Protein AF-A0ABD2FSG6-F1 (afdb_monomer_lite)

Foldseek 3Di:
DDDPDDDDDDPPCPDDPDDDPDDPPPDPPPPPLQWAAALPDRDIDSDPVVNQVCCCPVVVDHDDPPVPDPDRRVVSVVVSVVCVVDPCVVVDDDDDDPDDDPPDPPPD

Organism: Pagothenia borchgrevinki (NCBI:txid8213)

Sequence (108 aa):
MAACTRNRDGDDSILEPLSFPEQPPDAPGVPGEELLVCLFCPDSERQKDVLLKHLLLEHKLVIADVKLIADLPKYLVFWRGRFLEQPITDFCSVIKTNSTGPIGEVTF

InterPro domains:
  IPR040048 Zinc finger protein 277 [PTHR13267] (10-105)

Structure (mmCIF, N/CA/C/O backbone):
data_AF-A0ABD2FSG6-F1
#
_entry.id   AF-A0ABD2FSG6-F1
#
loop_
_atom_site.group_PDB
_atom_site.id
_atom_site.type_symbol
_atom_site.label_atom_id
_atom_site.label_alt_id
_atom_site.label_comp_id
_atom_site.label_asym_id
_atom_site.label_entity_id
_atom_site.label_seq_id
_atom_site.pdbx_PDB_ins_code
_atom_site.Cartn_x
_atom_site.Cartn_y
_atom_site.Cartn_z
_atom_site.occupancy
_atom_site.B_iso_or_equiv
_atom_site.auth_seq_id
_atom_site.auth_comp_id
_atom_site.auth_asym_id
_atom_site.auth_atom_id
_atom_site.pdbx_PDB_model_num
ATOM 1 N N . MET A 1 1 ? -30.070 13.800 -21.699 1.00 43.00 1 MET A N 1
ATOM 2 C CA . MET A 1 1 ? -30.255 12.335 -21.639 1.00 43.00 1 MET A CA 1
ATOM 3 C C . MET A 1 1 ? -29.083 11.682 -22.345 1.00 43.00 1 MET A C 1
ATOM 5 O O . MET A 1 1 ? -29.024 11.732 -23.562 1.00 43.00 1 MET A O 1
ATOM 9 N N . ALA A 1 2 ? -28.143 11.123 -21.592 1.00 38.06 2 ALA A N 1
ATOM 10 C CA . ALA A 1 2 ? -27.184 10.153 -22.104 1.00 38.06 2 ALA A CA 1
ATOM 11 C C . ALA A 1 2 ? -27.135 9.038 -21.060 1.00 38.06 2 ALA A C 1
ATOM 13 O O . ALA A 1 2 ? -26.766 9.267 -19.910 1.00 38.06 2 ALA A O 1
ATOM 14 N N . ALA A 1 3 ? -27.675 7.887 -21.443 1.00 46.69 3 ALA A N 1
ATOM 15 C CA . ALA A 1 3 ? -27.746 6.697 -20.625 1.00 46.69 3 ALA A CA 1
ATOM 16 C C . ALA A 1 3 ? -26.381 6.007 -20.660 1.00 46.69 3 ALA A C 1
ATOM 18 O O . ALA A 1 3 ? -25.961 5.522 -21.708 1.00 46.69 3 ALA A O 1
ATOM 19 N N . CYS A 1 4 ? -25.705 5.951 -19.518 1.00 47.00 4 CYS A N 1
ATOM 20 C CA . CYS A 1 4 ? -24.590 5.037 -19.324 1.00 47.00 4 CYS A CA 1
ATOM 21 C C . CYS A 1 4 ? -25.193 3.723 -18.824 1.00 47.00 4 CYS A C 1
ATOM 23 O O . CYS A 1 4 ? -25.682 3.629 -17.698 1.00 47.00 4 CYS A O 1
ATOM 25 N N . THR A 1 5 ? -25.259 2.740 -19.711 1.00 52.59 5 THR A N 1
ATOM 26 C CA . THR A 1 5 ? -25.789 1.402 -19.455 1.00 52.59 5 THR A CA 1
ATOM 27 C C . THR A 1 5 ? -25.050 0.728 -18.299 1.00 52.59 5 THR A C 1
ATOM 29 O O . THR A 1 5 ? -23.842 0.519 -18.362 1.00 52.59 5 THR A O 1
ATOM 32 N N . ARG A 1 6 ? -25.804 0.367 -17.258 1.00 64.38 6 ARG A N 1
ATOM 33 C CA . ARG A 1 6 ? -25.388 -0.492 -16.144 1.00 64.38 6 ARG A CA 1
ATOM 34 C C . ARG A 1 6 ? -25.346 -1.953 -16.614 1.00 64.38 6 ARG A C 1
ATOM 36 O O . ARG A 1 6 ? -26.371 -2.468 -17.048 1.00 64.38 6 ARG A O 1
ATOM 43 N N . ASN A 1 7 ? -24.194 -2.609 -16.495 1.00 50.59 7 ASN A N 1
ATOM 44 C CA . ASN A 1 7 ? -24.012 -4.060 -16.658 1.00 50.59 7 ASN A CA 1
ATOM 45 C C . ASN A 1 7 ? -22.798 -4.448 -15.781 1.00 50.59 7 ASN A C 1
ATOM 47 O O . ASN A 1 7 ? -21.709 -3.988 -16.097 1.00 50.59 7 ASN A O 1
ATOM 51 N N . ARG A 1 8 ? -22.909 -4.944 -14.541 1.00 59.34 8 ARG A N 1
ATOM 52 C CA . ARG A 1 8 ? -23.496 -6.156 -13.920 1.00 59.34 8 ARG A CA 1
ATOM 53 C C . ARG A 1 8 ? -22.387 -7.169 -13.573 1.00 59.34 8 ARG A C 1
ATOM 55 O O . ARG A 1 8 ? -21.712 -7.653 -14.471 1.00 59.34 8 ARG A O 1
ATOM 62 N N . ASP A 1 9 ? -22.299 -7.441 -12.268 1.00 49.88 9 ASP A N 1
ATOM 63 C CA . ASP A 1 9 ? -21.568 -8.497 -11.551 1.00 49.88 9 ASP A CA 1
ATOM 64 C C . ASP A 1 9 ? -20.038 -8.535 -11.689 1.00 49.88 9 ASP A C 1
ATOM 66 O O . ASP A 1 9 ? -19.472 -9.077 -12.634 1.00 49.88 9 ASP A O 1
ATOM 70 N N . GLY A 1 10 ? -19.375 -8.009 -10.665 1.00 53.19 10 GLY A N 1
ATOM 71 C CA . GLY A 1 10 ? -17.945 -8.140 -10.434 1.00 53.19 10 GLY A CA 1
ATOM 72 C C . GLY A 1 10 ? -17.622 -7.421 -9.141 1.00 53.19 10 GLY A C 1
ATOM 73 O O . GLY A 1 10 ? -17.229 -6.270 -9.204 1.00 53.19 10 GLY A O 1
ATOM 74 N N . ASP A 1 11 ? -17.927 -8.081 -8.020 1.00 53.22 11 ASP A N 1
ATOM 75 C CA . ASP A 1 11 ? -17.596 -7.722 -6.637 1.00 53.22 11 ASP A CA 1
ATOM 76 C C . ASP A 1 11 ? -16.574 -6.574 -6.544 1.00 53.22 11 ASP A C 1
ATOM 78 O O . ASP A 1 11 ? -15.363 -6.789 -6.576 1.00 53.22 11 ASP A O 1
ATOM 82 N N . ASP A 1 12 ? -17.068 -5.332 -6.492 1.00 51.44 12 ASP A N 1
ATOM 83 C CA . ASP A 1 12 ? -16.265 -4.153 -6.180 1.00 51.44 12 ASP A CA 1
ATOM 84 C C . ASP A 1 12 ? -15.911 -4.234 -4.685 1.00 51.44 12 ASP A C 1
ATOM 86 O O . ASP A 1 12 ? -16.372 -3.424 -3.878 1.00 51.44 12 ASP A O 1
ATOM 90 N N . SER A 1 13 ? -15.161 -5.267 -4.286 1.00 52.94 13 SER A N 1
ATOM 91 C CA . SER A 1 13 ? -14.690 -5.477 -2.921 1.00 52.94 13 SER A CA 1
ATOM 92 C C . SER A 1 13 ? -13.635 -4.429 -2.609 1.00 52.94 13 SER A C 1
ATOM 94 O O . SER A 1 13 ? -12.428 -4.669 -2.601 1.00 52.94 13 SER A O 1
ATOM 96 N N . ILE A 1 14 ? -14.101 -3.214 -2.336 1.00 63.41 14 ILE A N 1
ATOM 97 C CA . ILE A 1 14 ? -13.384 -2.328 -1.437 1.00 63.41 14 ILE A CA 1
ATOM 98 C C . ILE A 1 14 ? -13.338 -3.096 -0.119 1.00 63.41 14 ILE A C 1
ATOM 100 O O . ILE A 1 14 ? -14.366 -3.266 0.535 1.00 63.41 14 ILE A O 1
ATOM 104 N N . LEU A 1 15 ? -12.159 -3.633 0.205 1.00 64.75 15 LEU A N 1
ATOM 105 C CA . LEU A 1 15 ? -11.919 -4.360 1.447 1.00 64.75 15 LEU A CA 1
ATOM 106 C C . LEU A 1 15 ? -12.508 -3.582 2.628 1.00 64.75 15 LEU A C 1
ATOM 108 O O . LEU A 1 15 ? -12.441 -2.348 2.661 1.00 64.75 15 LEU A O 1
ATOM 112 N N . GLU A 1 16 ? -13.070 -4.302 3.599 1.00 71.81 16 GLU A N 1
ATOM 113 C CA . GLU A 1 16 ? -13.590 -3.672 4.809 1.00 71.81 16 GLU A CA 1
ATOM 114 C C . GLU A 1 16 ? -12.517 -2.803 5.496 1.00 71.81 16 GLU A C 1
ATOM 116 O O . GLU A 1 16 ? -11.321 -3.124 5.429 1.00 71.81 16 GLU A O 1
ATOM 121 N N . PRO A 1 17 ? -12.917 -1.712 6.180 1.00 77.06 17 PRO A N 1
ATOM 122 C CA . PRO A 1 17 ? -11.983 -0.858 6.900 1.00 77.06 17 PRO A CA 1
ATOM 123 C C . PRO A 1 17 ? -11.150 -1.668 7.900 1.00 77.06 17 PRO A C 1
ATOM 125 O O . PRO A 1 17 ? -11.682 -2.285 8.825 1.00 77.06 17 PRO A O 1
ATOM 128 N N . LEU A 1 18 ? -9.824 -1.639 7.738 1.00 78.25 18 LEU A N 1
ATOM 129 C CA . LEU A 1 18 ? -8.917 -2.323 8.652 1.00 78.25 18 LEU A CA 1
ATOM 130 C C . LEU A 1 18 ? -8.971 -1.654 10.031 1.00 78.25 18 LEU A C 1
ATOM 132 O O . LEU A 1 18 ? -8.473 -0.543 10.210 1.00 78.25 18 LEU A O 1
ATOM 136 N N . SER A 1 19 ? -9.555 -2.353 11.002 1.00 77.12 19 SER A N 1
ATOM 137 C CA . SER A 1 19 ? -9.656 -1.899 12.388 1.00 77.12 19 SER A CA 1
ATOM 138 C C . SER A 1 19 ? -8.701 -2.707 13.262 1.00 77.12 19 SER A C 1
ATOM 140 O O . SER A 1 19 ? -8.795 -3.933 13.325 1.00 77.12 19 SER A O 1
ATOM 142 N N . PHE A 1 20 ? -7.773 -2.030 13.936 1.00 76.44 20 PHE A N 1
ATOM 143 C CA . PHE A 1 20 ? -6.918 -2.655 14.946 1.00 76.44 20 PHE A CA 1
ATOM 144 C C . PHE A 1 20 ? -7.627 -2.627 16.305 1.00 76.44 20 PHE A C 1
ATOM 146 O O . PHE A 1 20 ? -8.319 -1.649 16.590 1.00 76.44 20 PHE A O 1
ATOM 153 N N . PRO A 1 21 ? -7.464 -3.654 17.159 1.00 75.44 21 PRO A N 1
ATOM 154 C CA . PRO A 1 21 ? -7.982 -3.588 18.521 1.00 75.44 21 PRO A CA 1
ATOM 155 C C . PRO A 1 21 ? -7.380 -2.379 19.252 1.00 75.44 21 PRO A C 1
ATOM 157 O O . PRO A 1 21 ? -6.170 -2.149 19.176 1.00 75.44 21 PRO A O 1
ATOM 160 N N . GLU A 1 22 ? -8.219 -1.609 19.953 1.00 62.28 22 GLU A N 1
ATOM 161 C CA . GLU A 1 22 ? -7.755 -0.519 20.814 1.00 62.28 22 GLU A CA 1
ATOM 162 C C . GLU A 1 22 ? -6.806 -1.085 21.874 1.00 62.28 22 GLU A C 1
ATOM 164 O O . GLU A 1 22 ? -7.143 -1.998 22.631 1.00 62.28 22 GLU A O 1
ATOM 169 N N . GLN A 1 23 ? -5.582 -0.562 21.900 1.00 62.44 23 GLN A N 1
ATOM 170 C CA . GLN A 1 23 ? -4.622 -0.889 22.944 1.00 62.44 23 GLN A CA 1
ATOM 171 C C . GLN A 1 23 ? -5.124 -0.273 24.261 1.00 62.44 23 GLN A C 1
ATOM 173 O O . GLN A 1 23 ? -5.616 0.857 24.236 1.00 62.44 23 GLN A O 1
ATOM 178 N N . PRO A 1 24 ? -5.026 -0.972 25.406 1.00 62.53 24 PRO A N 1
ATOM 179 C CA . PRO A 1 24 ? -5.465 -0.426 26.683 1.00 62.53 24 PRO A CA 1
ATOM 180 C C . PRO A 1 24 ? -4.813 0.942 26.971 1.00 62.53 24 PRO A C 1
ATOM 182 O O . PRO A 1 24 ? -3.647 1.145 26.616 1.00 62.53 24 PRO A O 1
ATOM 185 N N . PRO A 1 25 ? -5.540 1.861 27.636 1.00 59.56 25 PRO A N 1
ATOM 186 C CA . PRO A 1 25 ? -5.157 3.268 27.823 1.00 59.56 25 PRO A CA 1
ATOM 187 C C . PRO A 1 25 ? -3.866 3.506 28.632 1.00 59.56 25 PRO A C 1
ATOM 189 O O . PRO A 1 25 ? -3.421 4.645 28.740 1.00 59.56 25 PRO A O 1
ATOM 192 N N . ASP A 1 26 ? -3.239 2.454 29.161 1.00 54.81 26 ASP 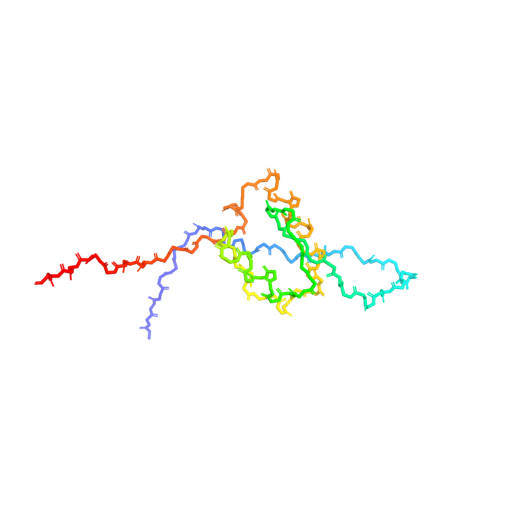A N 1
ATOM 193 C CA . ASP A 1 26 ? -2.060 2.513 30.034 1.00 54.81 26 ASP A CA 1
ATOM 194 C C . ASP A 1 26 ? -0.737 2.139 29.344 1.00 54.81 26 ASP A C 1
ATOM 196 O O . ASP A 1 26 ? 0.309 2.074 29.991 1.00 54.81 26 ASP A O 1
ATOM 200 N N . ALA A 1 27 ? -0.737 1.896 28.032 1.00 57.94 27 ALA A N 1
ATOM 201 C CA . ALA A 1 27 ? 0.519 1.774 27.303 1.00 57.94 27 ALA A CA 1
ATOM 202 C C . ALA A 1 27 ? 1.020 3.184 26.947 1.00 57.94 27 ALA A C 1
ATOM 204 O O . ALA A 1 27 ? 0.352 3.862 26.162 1.00 57.94 27 ALA A O 1
ATOM 205 N N . PRO A 1 28 ? 2.167 3.654 27.481 1.00 53.69 28 PRO A N 1
ATOM 206 C CA . PRO A 1 28 ? 2.743 4.917 27.048 1.00 53.69 28 PRO A CA 1
ATOM 207 C C . PRO A 1 28 ? 2.970 4.832 25.540 1.00 53.69 28 PRO A C 1
ATOM 209 O O . PRO A 1 28 ? 3.815 4.069 25.074 1.00 53.69 28 PRO A O 1
ATOM 212 N N . GLY A 1 29 ? 2.168 5.585 24.783 1.00 52.44 29 GLY A N 1
ATOM 213 C CA . GLY A 1 29 ? 2.381 5.805 23.364 1.00 52.44 29 GLY A CA 1
ATOM 214 C C . GLY A 1 29 ? 3.734 6.470 23.229 1.00 52.44 29 GLY A C 1
ATOM 215 O O . GLY A 1 29 ? 3.861 7.668 23.459 1.00 52.44 29 GLY A O 1
ATOM 216 N N . VAL A 1 30 ? 4.759 5.668 22.968 1.00 52.16 30 VAL A N 1
ATOM 217 C CA . VAL A 1 30 ? 6.107 6.153 22.727 1.00 52.16 30 VAL A CA 1
ATOM 218 C C . VAL A 1 30 ? 6.073 6.885 21.388 1.00 52.16 30 VAL A C 1
ATOM 220 O O . VAL A 1 30 ? 5.855 6.244 20.364 1.00 52.16 30 VAL A O 1
ATOM 223 N N . PRO A 1 31 ? 6.300 8.212 21.336 1.00 49.47 31 PRO A N 1
ATOM 224 C CA . PRO A 1 31 ? 6.562 8.904 20.082 1.00 49.47 31 PRO A CA 1
ATOM 225 C C . PRO A 1 31 ? 8.011 8.605 19.675 1.00 49.47 31 PRO A C 1
ATOM 227 O O . PRO A 1 31 ? 8.848 9.496 19.572 1.00 49.47 31 PRO A O 1
ATOM 230 N N . GLY A 1 32 ? 8.350 7.327 19.565 1.00 49.47 32 GLY A N 1
ATOM 231 C CA . GLY A 1 32 ? 9.667 6.875 19.167 1.00 49.47 32 GLY A CA 1
ATOM 232 C C . GLY A 1 32 ? 9.555 6.427 17.735 1.00 49.47 32 GLY A C 1
ATOM 233 O O . GLY A 1 32 ? 9.035 5.346 17.528 1.00 49.47 32 GLY A O 1
ATOM 234 N N . GLU A 1 33 ? 9.982 7.280 16.796 1.00 61.75 33 GLU A N 1
ATOM 235 C CA . GLU A 1 33 ? 10.553 6.913 15.488 1.00 61.75 33 GLU A CA 1
ATOM 236 C C . GLU A 1 33 ? 10.389 5.426 15.135 1.00 61.75 33 GLU A C 1
ATOM 238 O O . GLU A 1 33 ? 11.326 4.630 15.216 1.00 61.75 33 GLU A O 1
ATOM 243 N N . GLU A 1 34 ? 9.143 5.051 14.842 1.00 74.50 34 GLU A N 1
ATOM 244 C CA . GLU A 1 34 ? 8.741 3.654 14.881 1.00 74.50 34 GLU A CA 1
ATOM 245 C C . GLU A 1 34 ? 9.295 2.993 13.625 1.00 74.50 34 GLU A C 1
ATOM 247 O O . GLU A 1 34 ? 9.029 3.422 12.502 1.00 74.50 34 GLU A O 1
ATOM 252 N N . LEU A 1 35 ? 10.184 2.027 13.831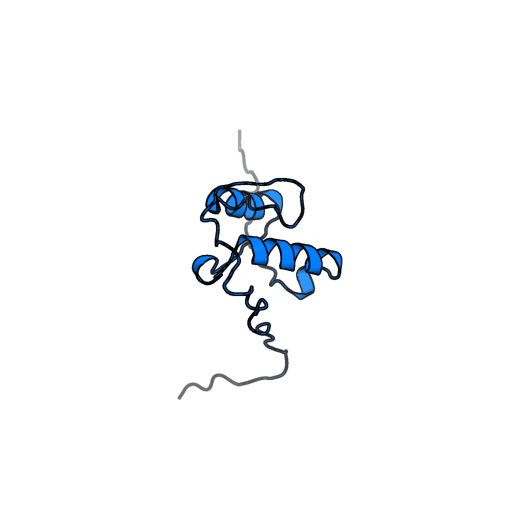 1.00 87.31 35 LEU A N 1
ATOM 253 C CA . LEU A 1 35 ? 10.983 1.430 12.773 1.00 87.31 35 LEU A CA 1
ATOM 254 C C . LEU A 1 35 ? 10.060 0.679 11.806 1.00 87.31 35 LEU A C 1
ATOM 256 O O . LEU A 1 35 ? 9.393 -0.286 12.180 1.00 87.31 35 LEU A O 1
ATOM 260 N N . LEU A 1 36 ? 10.007 1.142 10.559 1.00 91.19 36 LEU A N 1
ATOM 261 C CA . LEU A 1 36 ? 9.122 0.609 9.536 1.00 91.19 36 LEU A CA 1
ATOM 262 C C . LEU A 1 36 ? 9.848 -0.505 8.788 1.00 91.19 36 LEU A C 1
ATOM 264 O O . LEU A 1 36 ? 10.837 -0.260 8.103 1.00 91.19 36 LEU A O 1
ATOM 268 N N . VAL A 1 37 ? 9.353 -1.731 8.907 1.00 91.81 37 VAL A N 1
ATOM 269 C CA . VAL A 1 37 ? 9.934 -2.895 8.229 1.00 91.81 37 VAL A CA 1
ATOM 270 C C . VAL A 1 37 ? 9.219 -3.133 6.904 1.00 91.81 37 VAL A C 1
ATOM 272 O O . VAL A 1 37 ? 7.992 -3.031 6.821 1.00 91.81 37 VAL A O 1
ATOM 275 N N . CYS A 1 38 ? 9.979 -3.480 5.870 1.00 93.25 38 CYS A N 1
ATOM 276 C CA . CYS A 1 38 ? 9.425 -3.863 4.583 1.00 93.25 38 CYS A CA 1
ATOM 277 C C . CYS A 1 38 ? 8.540 -5.123 4.683 1.00 93.25 38 CYS A C 1
ATOM 279 O O . CYS A 1 38 ? 8.745 -6.030 5.492 1.00 93.25 38 CYS A O 1
ATOM 281 N N . LEU A 1 39 ? 7.536 -5.180 3.809 1.00 91.12 39 LEU A N 1
ATOM 282 C CA . LEU A 1 39 ? 6.566 -6.270 3.705 1.00 91.12 39 LEU A CA 1
ATOM 283 C C . LEU A 1 39 ? 7.175 -7.550 3.111 1.00 91.12 39 LEU A C 1
ATOM 285 O O . LEU A 1 39 ? 6.743 -8.647 3.448 1.00 91.12 39 LEU A O 1
ATOM 289 N N . PHE A 1 40 ? 8.174 -7.420 2.234 1.00 90.38 40 PHE A N 1
ATOM 290 C CA . PHE A 1 40 ? 8.681 -8.534 1.420 1.00 90.38 40 PHE A CA 1
ATOM 291 C C . PHE A 1 40 ? 10.132 -8.910 1.712 1.00 90.38 40 PHE A C 1
ATOM 293 O O . PHE A 1 40 ? 10.589 -9.968 1.286 1.00 90.38 40 PHE A O 1
ATOM 300 N N . CYS A 1 41 ? 10.870 -8.060 2.423 1.00 92.12 41 CYS A N 1
ATOM 301 C CA . CYS A 1 41 ? 12.294 -8.239 2.673 1.00 92.12 41 CYS A CA 1
ATOM 302 C C . CYS A 1 41 ? 12.650 -7.799 4.111 1.00 92.12 41 CYS A C 1
ATOM 304 O O . CYS A 1 41 ? 11.796 -7.260 4.818 1.00 92.12 41 CYS A O 1
ATOM 306 N N . PRO A 1 42 ? 13.871 -8.083 4.598 1.00 89.56 42 PRO A N 1
ATOM 307 C CA . PRO A 1 42 ? 14.287 -7.729 5.956 1.00 89.56 42 PRO A CA 1
ATOM 308 C C . PRO A 1 42 ? 14.714 -6.259 6.118 1.00 89.56 42 PRO A C 1
ATOM 310 O O . PRO A 1 42 ? 15.158 -5.894 7.203 1.00 89.56 42 PRO A O 1
ATOM 313 N N . ASP A 1 43 ? 14.609 -5.440 5.069 1.00 91.94 43 ASP A N 1
ATOM 314 C CA . ASP A 1 43 ? 14.972 -4.022 5.106 1.00 91.94 43 ASP A CA 1
ATOM 315 C C . ASP A 1 43 ? 14.037 -3.223 6.024 1.00 91.94 43 ASP A C 1
ATOM 317 O O . ASP A 1 43 ? 12.842 -3.528 6.148 1.00 91.94 43 ASP A O 1
ATOM 321 N N . SER A 1 44 ? 14.585 -2.214 6.699 1.00 90.50 44 SER A N 1
ATOM 322 C CA . SER A 1 44 ? 13.830 -1.420 7.658 1.00 90.50 44 SER A CA 1
ATOM 323 C C . SER A 1 44 ? 14.320 0.013 7.747 1.00 90.50 44 SER A C 1
ATOM 325 O O . SER A 1 44 ? 15.507 0.252 7.950 1.00 90.50 44 SER A O 1
ATOM 327 N N . GLU A 1 45 ? 13.381 0.949 7.733 1.00 91.12 45 GLU A N 1
ATOM 328 C CA . GLU A 1 45 ? 13.650 2.375 7.637 1.00 91.12 45 GLU A CA 1
ATOM 329 C C . GLU A 1 45 ? 12.884 3.154 8.707 1.00 91.12 45 GLU A C 1
ATOM 331 O O . GLU A 1 45 ? 11.754 2.830 9.068 1.00 91.12 45 GLU A O 1
ATOM 336 N N . ARG A 1 46 ? 13.482 4.236 9.212 1.00 88.31 46 ARG A N 1
ATOM 337 C CA . ARG A 1 46 ? 12.811 5.146 10.164 1.00 88.31 46 ARG A CA 1
ATOM 338 C C . ARG A 1 46 ? 11.981 6.220 9.469 1.00 88.31 46 ARG A C 1
ATOM 340 O O . ARG A 1 46 ? 11.107 6.830 10.079 1.00 88.31 46 ARG A O 1
ATOM 347 N N . GLN A 1 47 ? 12.273 6.485 8.197 1.00 89.56 47 GLN A N 1
ATOM 348 C CA . GLN A 1 47 ? 11.559 7.477 7.407 1.00 89.56 47 GLN A CA 1
ATOM 349 C C . GLN A 1 47 ? 10.567 6.799 6.469 1.00 89.56 47 GLN A C 1
ATOM 351 O O . GLN A 1 47 ? 10.946 6.029 5.587 1.00 89.56 47 GLN A O 1
ATOM 356 N N . LYS A 1 48 ? 9.289 7.160 6.613 1.00 90.38 48 LYS A N 1
ATOM 357 C CA . LYS A 1 48 ? 8.199 6.642 5.774 1.00 90.38 48 LYS A CA 1
ATOM 358 C C . LYS A 1 48 ? 8.474 6.808 4.279 1.00 90.38 48 LYS A C 1
ATOM 360 O O . LYS A 1 48 ? 8.266 5.873 3.520 1.00 90.38 48 LYS A O 1
ATOM 365 N N . ASP A 1 49 ? 8.977 7.966 3.854 1.00 92.31 49 ASP A N 1
ATOM 366 C CA . ASP A 1 49 ? 9.170 8.274 2.435 1.00 92.31 49 ASP A CA 1
ATOM 367 C C . ASP A 1 49 ? 10.275 7.407 1.818 1.00 92.31 49 ASP A C 1
ATOM 369 O O . ASP A 1 49 ? 10.181 7.009 0.656 1.00 92.31 49 ASP A O 1
ATOM 373 N N . VAL A 1 50 ? 11.289 7.053 2.616 1.00 94.06 50 VAL A N 1
ATOM 374 C CA . VAL A 1 50 ? 12.369 6.152 2.199 1.00 94.06 50 VAL A CA 1
ATOM 375 C C . VAL A 1 50 ? 11.838 4.729 2.046 1.00 94.06 50 VAL A C 1
ATOM 377 O O . VAL A 1 50 ? 12.056 4.120 0.998 1.00 94.06 50 VAL A O 1
ATOM 380 N N . LEU A 1 51 ? 11.045 4.239 3.007 1.00 93.62 51 LEU A N 1
ATOM 381 C CA . LEU A 1 51 ? 10.428 2.916 2.890 1.00 93.62 51 LEU A CA 1
ATOM 382 C C . LEU A 1 51 ? 9.451 2.831 1.708 1.00 93.62 51 LEU A C 1
ATOM 384 O O . LEU A 1 51 ? 9.473 1.863 0.955 1.00 93.62 51 LEU A O 1
ATOM 388 N N . LEU A 1 52 ? 8.592 3.837 1.516 1.00 93.50 52 LEU A N 1
ATOM 389 C CA . LEU A 1 52 ? 7.641 3.857 0.399 1.00 93.50 52 LEU A CA 1
ATOM 390 C C . LEU A 1 52 ? 8.368 3.850 -0.949 1.00 93.50 52 LEU A C 1
ATOM 392 O O . LEU A 1 52 ? 7.957 3.154 -1.877 1.00 93.50 52 LEU A O 1
ATOM 396 N N . LYS A 1 53 ? 9.481 4.583 -1.048 1.00 94.62 53 LYS A N 1
ATOM 397 C CA . LYS A 1 53 ? 10.355 4.538 -2.220 1.00 94.62 53 LYS A CA 1
ATOM 398 C C . LYS A 1 53 ? 10.961 3.144 -2.414 1.00 94.62 53 LYS A C 1
ATOM 400 O O . LYS A 1 53 ? 10.982 2.668 -3.547 1.00 94.62 53 LYS A O 1
ATOM 405 N N . HIS A 1 54 ? 11.426 2.492 -1.349 1.00 95.69 54 HIS A N 1
ATOM 406 C CA . HIS A 1 54 ? 11.935 1.119 -1.403 1.00 95.69 54 HIS A CA 1
ATOM 407 C C . HIS A 1 54 ? 10.862 0.142 -1.919 1.00 95.69 54 HIS A C 1
ATOM 409 O O . HIS A 1 54 ? 11.099 -0.571 -2.893 1.00 95.69 54 HIS A O 1
ATOM 415 N N . LEU A 1 55 ? 9.644 0.188 -1.365 1.00 94.06 55 LEU A N 1
ATOM 416 C CA . LEU A 1 55 ? 8.514 -0.637 -1.809 1.00 94.06 55 LEU A CA 1
ATOM 417 C C . LEU A 1 55 ? 8.194 -0.441 -3.298 1.00 94.06 55 LEU A C 1
ATOM 419 O O . LEU A 1 55 ? 7.969 -1.417 -4.016 1.00 94.06 55 LEU A O 1
ATOM 423 N N . LEU A 1 56 ? 8.218 0.802 -3.779 1.00 93.19 56 LEU A N 1
ATOM 424 C CA . LEU A 1 56 ? 7.962 1.108 -5.184 1.00 93.19 56 LEU A CA 1
ATOM 425 C C . LEU A 1 56 ? 9.076 0.589 -6.104 1.00 93.19 56 LEU A C 1
ATOM 427 O O . LEU A 1 56 ? 8.788 -0.013 -7.138 1.00 93.19 56 LEU A O 1
ATOM 431 N N . LEU A 1 57 ? 10.341 0.838 -5.768 1.00 93.94 57 LEU A N 1
ATOM 432 C CA . LEU A 1 57 ? 11.460 0.532 -6.662 1.00 93.94 57 LEU A CA 1
ATOM 433 C C . LEU A 1 57 ? 11.804 -0.960 -6.672 1.00 93.94 57 LEU A C 1
ATOM 435 O O . LEU A 1 57 ? 11.964 -1.543 -7.746 1.00 93.94 57 LEU A O 1
ATOM 439 N N . GLU A 1 58 ? 11.879 -1.573 -5.494 1.00 95.06 58 GLU A N 1
ATOM 440 C CA . GLU A 1 58 ? 12.349 -2.951 -5.331 1.00 95.06 58 GLU A CA 1
ATOM 441 C C . GLU A 1 58 ? 11.201 -3.954 -5.480 1.00 95.06 58 GLU A C 1
ATOM 443 O O . GLU A 1 58 ? 11.358 -4.996 -6.118 1.00 95.06 58 GLU A O 1
ATOM 448 N N . HIS A 1 59 ? 10.014 -3.613 -4.967 1.00 92.81 59 HIS A N 1
ATOM 449 C CA . HIS A 1 59 ? 8.868 -4.528 -4.907 1.00 92.81 59 HIS A CA 1
ATOM 450 C C . HIS A 1 59 ? 7.695 -4.143 -5.820 1.00 92.81 59 HIS A C 1
ATOM 452 O O . HIS A 1 59 ? 6.740 -4.909 -5.932 1.00 92.81 59 HIS A O 1
ATOM 458 N N . LYS A 1 60 ? 7.762 -2.995 -6.512 1.00 92.25 60 LYS A N 1
ATOM 459 C CA . LYS A 1 60 ? 6.683 -2.459 -7.370 1.00 92.25 60 LYS A CA 1
ATOM 460 C C . LYS A 1 60 ? 5.340 -2.312 -6.645 1.00 92.25 60 LYS A C 1
ATOM 462 O O . LYS A 1 60 ? 4.287 -2.387 -7.278 1.00 92.25 60 LYS A O 1
ATOM 467 N N . LEU A 1 61 ? 5.377 -2.080 -5.332 1.00 91.44 61 LEU A N 1
ATOM 468 C CA . LEU A 1 61 ? 4.192 -1.874 -4.508 1.00 91.44 61 LEU A CA 1
ATOM 469 C C . LEU A 1 61 ? 3.999 -0.385 -4.208 1.00 91.44 61 LEU A C 1
ATOM 471 O O . LEU A 1 61 ? 4.932 0.302 -3.796 1.00 91.44 61 LEU A O 1
ATOM 475 N N . VAL A 1 62 ? 2.767 0.098 -4.368 1.00 91.38 62 VAL A N 1
ATOM 476 C CA . VAL A 1 62 ? 2.375 1.474 -4.039 1.00 91.38 62 VAL A CA 1
ATOM 477 C C . VAL A 1 62 ? 1.236 1.457 -3.031 1.00 91.38 62 VAL A C 1
ATOM 479 O O . VAL A 1 62 ? 0.214 0.814 -3.256 1.00 91.38 62 VAL A O 1
ATOM 482 N N . ILE A 1 63 ? 1.396 2.216 -1.946 1.00 91.44 63 ILE A N 1
ATOM 483 C CA . ILE A 1 63 ? 0.335 2.498 -0.973 1.00 91.44 63 ILE A CA 1
ATOM 484 C C . ILE A 1 63 ? -0.246 3.871 -1.327 1.00 91.44 63 ILE A C 1
ATOM 486 O O . ILE A 1 63 ? 0.411 4.887 -1.110 1.00 91.44 63 ILE A O 1
ATOM 490 N N . ALA A 1 64 ? -1.446 3.903 -1.912 1.00 86.88 64 ALA A N 1
ATOM 491 C CA . ALA A 1 64 ? -2.020 5.115 -2.508 1.00 86.88 64 ALA A CA 1
ATOM 492 C C . ALA A 1 64 ? -2.237 6.253 -1.491 1.00 86.88 64 ALA A C 1
ATOM 494 O O . ALA A 1 64 ? -1.635 7.320 -1.598 1.00 86.88 64 ALA A O 1
ATOM 495 N N . ASP A 1 65 ? -3.062 6.020 -0.471 1.00 87.44 65 ASP A N 1
ATOM 496 C CA . ASP A 1 65 ? -3.434 7.031 0.518 1.00 87.44 65 ASP A CA 1
ATOM 497 C C . ASP A 1 65 ? -2.799 6.750 1.880 1.00 87.44 65 ASP A C 1
ATOM 499 O O . ASP A 1 65 ? -3.476 6.629 2.898 1.00 87.44 65 ASP A O 1
ATOM 503 N N . VAL A 1 66 ? -1.463 6.701 1.919 1.00 88.50 66 VAL A N 1
ATOM 504 C CA . VAL A 1 66 ? -0.704 6.476 3.167 1.00 88.50 66 VAL A CA 1
ATOM 505 C C . VAL A 1 66 ? -1.077 7.462 4.284 1.00 88.50 66 VAL A C 1
ATOM 507 O O . VAL A 1 66 ? -1.033 7.125 5.460 1.00 88.50 66 VAL A O 1
ATOM 510 N N . LYS A 1 67 ? -1.506 8.677 3.920 1.00 87.19 67 LYS A N 1
ATOM 511 C CA . LYS A 1 67 ? -1.964 9.722 4.848 1.00 87.19 67 LYS A CA 1
ATOM 512 C C . LYS A 1 67 ? -3.249 9.374 5.610 1.00 87.19 67 LYS A C 1
ATOM 514 O O . LYS A 1 67 ? -3.532 10.017 6.612 1.00 87.19 67 LYS A O 1
ATOM 519 N N . LEU A 1 68 ? -4.030 8.411 5.119 1.00 86.75 68 LEU A N 1
ATOM 520 C CA . LEU A 1 68 ? -5.258 7.937 5.763 1.00 86.75 68 LEU A CA 1
ATOM 521 C C . LEU A 1 68 ? -5.001 6.759 6.711 1.00 86.75 68 LEU A C 1
ATOM 523 O O . LEU A 1 68 ? -5.910 6.323 7.410 1.00 86.75 68 LEU A O 1
ATOM 527 N N . ILE A 1 69 ? -3.772 6.242 6.745 1.00 87.88 69 ILE A N 1
ATOM 528 C CA . ILE A 1 69 ? -3.390 5.150 7.632 1.00 87.88 69 ILE A CA 1
ATOM 529 C C . ILE A 1 69 ? -3.052 5.748 8.997 1.00 87.88 69 ILE A C 1
ATOM 531 O O . ILE A 1 69 ? -2.076 6.483 9.131 1.00 87.88 69 ILE A O 1
ATOM 535 N N . ALA A 1 70 ? -3.860 5.423 10.007 1.00 86.50 70 ALA A N 1
ATOM 536 C CA . ALA A 1 70 ? -3.666 5.918 11.370 1.00 86.50 70 ALA A CA 1
ATOM 537 C C . ALA A 1 70 ? -2.338 5.446 11.987 1.00 86.50 70 ALA A C 1
ATOM 539 O O . ALA A 1 70 ? -1.680 6.202 12.695 1.00 86.50 70 ALA A O 1
ATOM 540 N N . ASP A 1 71 ? -1.940 4.207 11.692 1.00 87.19 71 ASP A N 1
ATOM 541 C CA . ASP A 1 71 ? -0.740 3.567 12.228 1.00 87.19 71 ASP A CA 1
ATOM 542 C C . ASP A 1 71 ? -0.046 2.765 11.116 1.00 87.19 71 ASP A C 1
ATOM 544 O O . ASP A 1 71 ? -0.425 1.636 10.790 1.00 87.19 71 ASP A O 1
ATOM 548 N N . LEU A 1 72 ? 0.929 3.400 10.457 1.00 88.38 72 LEU A N 1
ATOM 549 C CA . LEU A 1 72 ? 1.680 2.787 9.358 1.00 88.38 72 LEU A CA 1
ATOM 550 C C . LEU A 1 72 ? 2.507 1.562 9.803 1.00 88.38 72 LEU A C 1
ATOM 552 O O . LEU A 1 72 ? 2.472 0.560 9.088 1.00 88.38 72 LEU A O 1
ATOM 556 N N . PRO A 1 73 ? 3.215 1.580 10.947 1.00 88.75 73 PRO A N 1
ATOM 557 C CA . PRO A 1 73 ? 3.942 0.413 11.448 1.00 88.75 73 PRO A CA 1
ATOM 558 C C . PRO A 1 73 ? 3.050 -0.825 11.607 1.00 88.75 73 PRO A C 1
ATOM 560 O O . PRO A 1 73 ? 3.355 -1.879 11.041 1.00 88.75 73 PRO A O 1
ATOM 563 N N . LYS A 1 74 ? 1.907 -0.706 12.297 1.00 88.19 74 LYS A N 1
ATOM 564 C CA . LYS A 1 74 ? 0.961 -1.823 12.465 1.00 88.19 74 LYS A CA 1
ATOM 565 C C . LYS A 1 74 ? 0.343 -2.252 11.142 1.00 88.19 74 LYS A C 1
ATOM 567 O O . LYS A 1 74 ? 0.183 -3.451 10.913 1.00 88.19 74 LYS A O 1
ATOM 572 N N . TYR A 1 75 ? 0.041 -1.302 10.256 1.00 90.75 75 TYR A N 1
ATOM 573 C CA . TYR A 1 75 ? -0.431 -1.596 8.904 1.00 90.75 75 TYR A CA 1
ATOM 574 C C . TYR A 1 75 ? 0.557 -2.480 8.137 1.00 90.75 75 TYR A C 1
ATOM 576 O O . TYR A 1 75 ? 0.158 -3.504 7.582 1.00 90.75 75 TYR A O 1
ATOM 584 N N . LEU A 1 76 ? 1.848 -2.139 8.151 1.00 90.81 76 LEU A N 1
ATOM 585 C CA . LEU A 1 76 ? 2.877 -2.925 7.473 1.00 90.81 76 LEU A CA 1
ATOM 586 C C . LEU A 1 76 ? 3.003 -4.329 8.074 1.00 90.81 76 LEU A C 1
ATOM 588 O O . LEU A 1 76 ? 3.021 -5.312 7.338 1.00 90.81 76 LEU A O 1
ATOM 592 N N . VAL A 1 77 ? 3.032 -4.453 9.402 1.00 89.50 77 VAL A N 1
ATOM 593 C CA . VAL A 1 77 ? 3.118 -5.764 10.070 1.00 89.50 77 VAL A CA 1
ATOM 594 C C . VAL A 1 77 ? 1.916 -6.651 9.730 1.00 89.50 77 VAL A C 1
ATOM 596 O O . VAL A 1 77 ? 2.086 -7.836 9.443 1.00 89.50 77 VAL A O 1
ATOM 599 N N . PHE A 1 78 ? 0.710 -6.083 9.711 1.00 90.06 78 PHE A N 1
ATOM 600 C CA . PHE A 1 78 ? -0.510 -6.808 9.364 1.00 90.06 78 PHE A CA 1
ATOM 601 C C . PHE A 1 78 ? -0.470 -7.353 7.933 1.00 90.06 78 PHE A C 1
ATOM 603 O O . PHE A 1 78 ? -0.673 -8.549 7.708 1.00 90.06 78 PHE A O 1
ATOM 610 N N . TRP A 1 79 ? -0.168 -6.487 6.963 1.00 90.94 79 TRP A N 1
ATOM 611 C CA . TRP A 1 79 ? -0.129 -6.878 5.555 1.00 90.94 79 TRP A CA 1
ATOM 612 C C . TRP A 1 79 ? 1.006 -7.847 5.250 1.00 90.94 79 TRP A C 1
ATOM 614 O O . TRP A 1 79 ? 0.822 -8.760 4.449 1.00 90.94 79 TRP A O 1
ATOM 624 N N . ARG A 1 80 ? 2.140 -7.727 5.950 1.00 90.56 80 ARG A N 1
ATOM 625 C CA . ARG A 1 80 ? 3.236 -8.697 5.871 1.00 90.56 80 ARG A CA 1
ATOM 626 C C . ARG A 1 80 ? 2.754 -10.105 6.204 1.00 90.56 80 ARG A C 1
ATOM 628 O O . ARG A 1 80 ? 3.081 -11.035 5.478 1.00 90.56 80 ARG A O 1
ATOM 635 N N . GLY A 1 81 ? 1.965 -10.257 7.269 1.00 89.62 81 GLY A N 1
ATOM 636 C CA . GLY A 1 81 ? 1.353 -11.539 7.624 1.00 89.62 81 GLY A CA 1
ATOM 637 C C . GLY A 1 81 ? 0.427 -12.053 6.522 1.00 89.62 81 GLY A C 1
ATOM 638 O O . GLY A 1 81 ? 0.586 -13.177 6.057 1.00 89.62 81 GLY A O 1
ATOM 639 N N . ARG A 1 82 ? -0.478 -11.203 6.028 1.00 88.50 82 ARG A N 1
ATOM 640 C CA . ARG A 1 82 ? -1.464 -11.596 5.006 1.00 88.50 82 ARG A CA 1
ATOM 641 C C . ARG A 1 82 ? -0.847 -11.995 3.670 1.00 88.50 82 ARG A C 1
ATOM 643 O O . ARG A 1 82 ? -1.316 -12.948 3.055 1.00 88.50 82 ARG A O 1
ATOM 650 N N . PHE A 1 83 ? 0.221 -11.327 3.244 1.00 89.12 83 PHE A N 1
ATOM 651 C CA . PHE A 1 83 ? 0.923 -11.670 2.004 1.00 89.12 83 PHE A CA 1
ATOM 652 C C . PHE A 1 83 ? 1.727 -12.972 2.089 1.00 89.12 83 PHE A C 1
ATOM 654 O O . PHE A 1 83 ? 2.106 -13.516 1.053 1.00 89.12 83 PHE A O 1
ATOM 661 N N . LEU A 1 84 ? 1.988 -13.484 3.297 1.00 86.88 84 LEU A N 1
ATOM 662 C CA . LEU A 1 84 ? 2.550 -14.824 3.482 1.00 86.88 84 LEU A CA 1
ATOM 663 C C . LEU A 1 84 ? 1.478 -15.913 3.370 1.00 86.88 84 LEU A C 1
ATOM 665 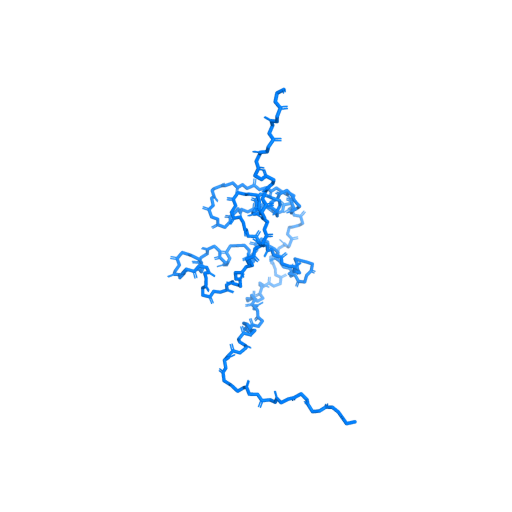O O . LEU A 1 84 ? 1.789 -17.030 2.966 1.00 86.88 84 LEU A O 1
ATOM 669 N N . GLU A 1 85 ? 0.233 -15.599 3.729 1.00 89.12 85 GLU A N 1
ATOM 670 C CA . GLU A 1 85 ? -0.886 -16.544 3.686 1.00 89.12 85 GLU A CA 1
ATOM 671 C C . GLU A 1 85 ? -1.481 -16.676 2.281 1.00 89.12 85 GLU A C 1
ATOM 673 O O . GLU A 1 85 ? -1.808 -17.779 1.844 1.00 89.12 85 GLU A O 1
ATOM 678 N N . GLN A 1 86 ? -1.625 -15.558 1.568 1.00 86.19 86 GLN A N 1
ATOM 679 C CA . GLN A 1 86 ? -2.235 -15.505 0.242 1.00 86.19 86 GLN A CA 1
ATOM 680 C C . GLN A 1 86 ? -1.467 -14.559 -0.690 1.00 86.19 86 GLN A C 1
ATOM 682 O O . GLN A 1 86 ? -0.844 -13.599 -0.228 1.00 86.19 86 GLN A O 1
ATOM 687 N N . PRO A 1 87 ? -1.493 -14.801 -2.015 1.00 84.88 87 PRO A N 1
ATOM 688 C 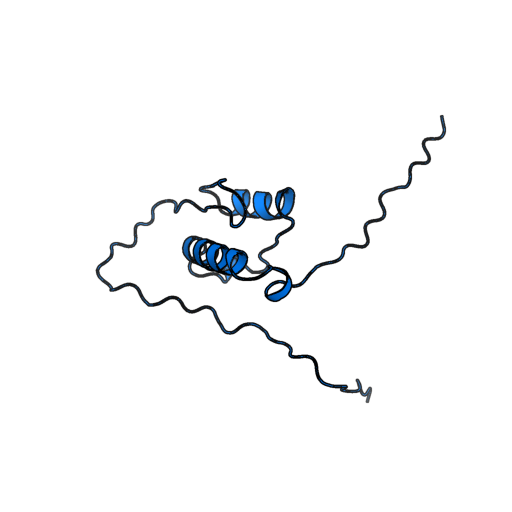CA . PRO A 1 87 ? -0.783 -13.955 -2.962 1.00 84.88 87 PRO A CA 1
ATOM 689 C C . PRO A 1 87 ? -1.341 -12.530 -2.949 1.00 84.88 87 PRO A C 1
ATOM 691 O O . PRO A 1 87 ? -2.548 -12.312 -2.943 1.00 84.88 87 PRO A O 1
ATOM 694 N N . ILE A 1 88 ? -0.450 -11.542 -3.043 1.00 87.19 88 ILE A N 1
ATOM 695 C CA . ILE A 1 88 ? -0.826 -10.123 -3.039 1.00 87.19 88 ILE A CA 1
ATOM 696 C C . ILE A 1 88 ? -1.821 -9.738 -4.144 1.00 87.19 88 ILE A C 1
ATOM 698 O O . ILE A 1 88 ? -2.567 -8.781 -3.981 1.00 87.19 88 ILE A O 1
ATOM 702 N N . THR A 1 89 ? -1.877 -10.483 -5.249 1.00 85.81 89 THR A N 1
ATOM 703 C CA . THR A 1 89 ? -2.840 -10.255 -6.338 1.00 85.81 89 THR A CA 1
ATOM 704 C C . THR A 1 89 ? -4.296 -10.451 -5.924 1.00 85.81 89 THR A C 1
ATOM 706 O O . THR A 1 89 ? -5.172 -9.992 -6.647 1.00 85.81 89 THR A O 1
ATOM 709 N N . ASP A 1 90 ? -4.549 -11.132 -4.804 1.00 85.62 90 ASP A N 1
ATOM 710 C CA . ASP A 1 90 ? -5.890 -11.281 -4.228 1.00 85.62 90 ASP A CA 1
ATOM 711 C C . ASP A 1 90 ? -6.342 -10.003 -3.499 1.00 85.62 90 ASP A C 1
ATOM 713 O O . ASP A 1 90 ? -7.518 -9.658 -3.480 1.00 85.62 90 ASP A O 1
ATOM 717 N N . PHE A 1 91 ? -5.384 -9.244 -2.958 1.00 85.12 91 PHE A N 1
ATOM 718 C CA . PHE A 1 91 ? -5.652 -8.061 -2.135 1.00 85.12 91 PHE A CA 1
ATOM 719 C C . PHE A 1 91 ? -5.347 -6.732 -2.826 1.00 85.12 91 PHE A C 1
ATOM 721 O O . PHE A 1 91 ? -5.868 -5.690 -2.433 1.00 85.12 91 PHE A O 1
ATOM 728 N N . CYS A 1 92 ? -4.439 -6.729 -3.799 1.00 86.81 92 CYS A N 1
ATOM 729 C CA . CYS A 1 92 ? -3.933 -5.521 -4.430 1.00 86.81 92 CYS A CA 1
ATOM 730 C C . CYS A 1 92 ? -4.246 -5.496 -5.921 1.00 86.81 92 CYS A C 1
ATOM 732 O O . CYS A 1 92 ? -3.989 -6.447 -6.661 1.00 86.81 92 CYS A O 1
ATOM 734 N N . SER A 1 93 ? -4.701 -4.333 -6.378 1.00 85.75 93 SER A N 1
ATOM 735 C CA . SER A 1 93 ? -4.920 -4.064 -7.793 1.00 85.75 93 SER A CA 1
ATOM 736 C C . SER A 1 93 ? -3.599 -4.000 -8.558 1.00 85.75 93 SER A C 1
ATOM 738 O O . SER A 1 93 ? -2.667 -3.287 -8.180 1.00 85.75 93 SER A O 1
ATOM 740 N N . VAL A 1 94 ? -3.535 -4.702 -9.690 1.00 85.88 94 VAL A N 1
ATOM 741 C CA . VAL A 1 94 ? -2.373 -4.670 -10.584 1.00 85.88 94 VAL A CA 1
ATOM 742 C C . VAL A 1 94 ? -2.475 -3.477 -11.530 1.00 85.88 94 VAL A C 1
ATOM 744 O O . VAL A 1 94 ? -3.381 -3.400 -12.360 1.00 85.88 94 VAL A O 1
ATOM 747 N N . ILE A 1 95 ? -1.496 -2.577 -11.462 1.00 84.50 95 ILE A N 1
ATOM 748 C CA . ILE A 1 95 ? -1.369 -1.458 -12.398 1.00 84.50 95 ILE A CA 1
ATOM 749 C C . ILE A 1 95 ? -0.451 -1.891 -13.544 1.00 84.50 95 ILE A C 1
ATOM 751 O O . ILE A 1 95 ? 0.745 -2.105 -13.353 1.00 84.50 95 ILE A O 1
ATOM 755 N N . LYS A 1 96 ? -1.003 -2.020 -14.753 1.00 80.94 96 LYS A N 1
ATOM 756 C CA . LYS A 1 96 ? -0.228 -2.311 -15.969 1.00 80.94 96 LYS A CA 1
ATOM 757 C C . LYS A 1 96 ? 0.147 -1.000 -16.656 1.00 80.94 96 LYS A C 1
ATOM 759 O O . LYS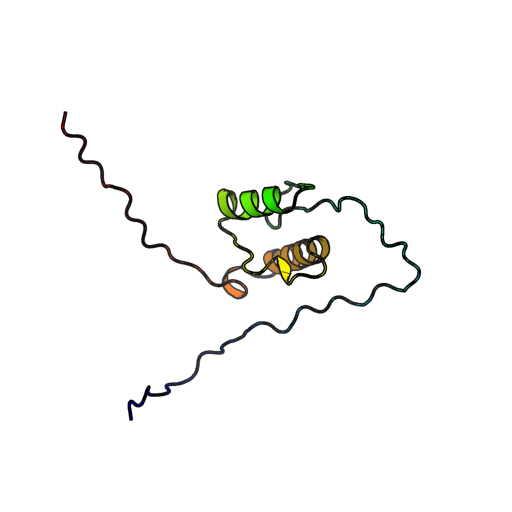 A 1 96 ? -0.731 -0.307 -17.164 1.00 80.94 96 LYS A O 1
ATOM 764 N N . THR A 1 97 ? 1.433 -0.660 -16.700 1.00 78.00 97 THR A N 1
ATOM 765 C CA . THR A 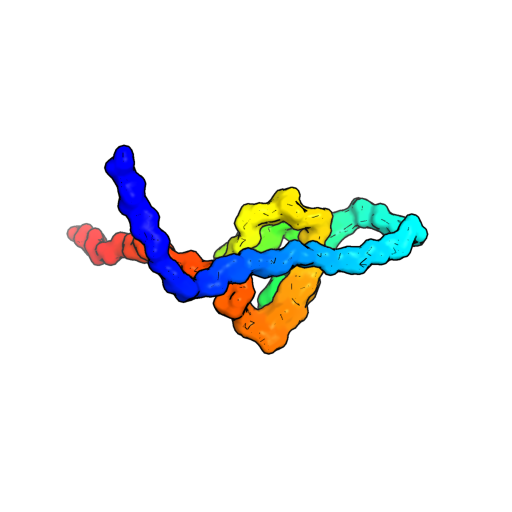1 97 ? 1.920 0.531 -17.411 1.00 78.00 97 THR A CA 1
ATOM 766 C C . THR A 1 97 ? 2.318 0.185 -18.849 1.00 78.00 97 THR A C 1
ATOM 768 O O . THR A 1 97 ? 3.106 -0.726 -19.095 1.00 78.00 97 THR A O 1
ATOM 771 N N . ASN A 1 98 ? 1.773 0.912 -19.830 1.00 69.75 98 ASN A N 1
ATOM 772 C CA . ASN A 1 98 ? 2.153 0.801 -21.244 1.00 69.75 98 ASN A CA 1
ATOM 773 C C . ASN A 1 98 ? 3.399 1.658 -21.524 1.00 69.75 98 ASN A C 1
ATOM 775 O O . ASN A 1 98 ? 3.352 2.639 -22.256 1.00 69.75 98 ASN A O 1
ATOM 779 N N . SER A 1 99 ? 4.519 1.343 -20.885 1.00 64.62 99 SER A N 1
ATOM 780 C CA . SER A 1 99 ? 5.779 2.022 -21.184 1.00 64.62 99 SER A CA 1
ATOM 781 C C . SER A 1 99 ? 6.527 1.220 -22.245 1.00 64.62 99 SER A C 1
ATOM 783 O O . SER A 1 99 ? 7.223 0.263 -21.921 1.00 64.62 99 SER A O 1
ATOM 785 N N . THR A 1 100 ? 6.381 1.596 -23.521 1.00 61.75 100 THR A N 1
ATOM 786 C CA . THR A 1 100 ? 7.353 1.191 -24.545 1.00 61.75 100 THR A CA 1
ATOM 787 C C . THR A 1 100 ? 8.578 2.086 -24.364 1.00 61.75 100 THR A C 1
ATOM 789 O O . THR A 1 100 ? 8.508 3.297 -24.566 1.00 61.75 100 THR A O 1
ATOM 792 N N . GLY A 1 101 ? 9.694 1.528 -23.889 1.00 61.88 101 GLY A N 1
ATOM 793 C CA . GLY A 1 101 ? 10.972 2.239 -23.965 1.00 61.88 101 GLY A CA 1
ATOM 794 C C . GLY A 1 101 ? 11.300 2.515 -25.438 1.00 61.88 101 GLY A C 1
ATOM 795 O O . GLY A 1 101 ? 10.831 1.755 -26.293 1.00 61.88 101 GLY A O 1
ATOM 796 N N . PRO A 1 102 ? 12.057 3.576 -25.772 1.00 63.59 102 PRO A N 1
ATOM 797 C CA . PRO A 1 102 ? 12.512 3.767 -27.141 1.00 63.59 102 PRO A CA 1
ATOM 798 C C . PRO A 1 102 ? 13.300 2.519 -27.554 1.00 63.59 102 PRO A C 1
ATOM 800 O O . PRO A 1 102 ? 14.379 2.242 -27.032 1.00 63.59 102 PRO A O 1
ATOM 803 N N . ILE A 1 103 ? 12.707 1.730 -28.449 1.00 60.94 103 ILE A N 1
ATOM 804 C CA . ILE A 1 103 ? 13.398 0.689 -29.201 1.00 60.94 103 ILE A CA 1
ATOM 805 C C . ILE A 1 103 ? 14.518 1.401 -29.947 1.00 60.94 103 ILE A C 1
ATOM 807 O O . ILE A 1 103 ? 14.258 2.276 -30.768 1.00 60.94 103 ILE A O 1
ATOM 811 N N . GLY A 1 104 ? 15.754 1.127 -29.539 1.00 67.12 104 GLY A N 1
ATOM 812 C CA . GLY A 1 104 ? 16.915 1.874 -29.989 1.00 67.12 104 GLY A CA 1
ATOM 813 C C . GLY A 1 104 ? 17.006 1.905 -31.509 1.00 67.12 104 GLY A C 1
ATOM 814 O O . GLY A 1 104 ? 17.182 0.870 -32.141 1.00 67.12 104 GLY A O 1
ATOM 815 N N . GLU A 1 105 ? 16.962 3.106 -32.070 1.00 57.03 105 GLU A N 1
ATOM 816 C CA . GLU A 1 105 ? 17.624 3.395 -33.331 1.00 57.03 105 GLU A CA 1
ATOM 817 C C . GLU A 1 105 ? 18.780 4.337 -32.992 1.00 57.03 105 GLU A C 1
ATOM 819 O O . GLU A 1 105 ? 18.649 5.557 -32.946 1.00 57.03 105 GLU A O 1
ATOM 824 N N . VAL A 1 106 ? 19.904 3.730 -32.605 1.00 61.94 106 VAL A N 1
ATOM 825 C CA . VAL A 1 106 ? 21.189 4.424 -32.523 1.00 61.94 106 VAL A CA 1
ATOM 826 C C . VAL A 1 106 ? 21.816 4.266 -33.902 1.00 61.94 106 VAL A C 1
ATOM 828 O O . VAL A 1 106 ? 22.485 3.271 -34.178 1.00 61.94 106 VAL A O 1
ATOM 831 N N . THR A 1 107 ? 21.513 5.193 -34.805 1.00 58.53 107 THR A N 1
ATOM 832 C CA . THR A 1 107 ? 22.184 5.270 -36.105 1.00 58.53 107 THR A CA 1
ATOM 833 C C . THR A 1 107 ? 23.537 5.942 -35.881 1.00 58.53 107 THR A C 1
ATOM 835 O O . THR A 1 107 ? 23.587 7.066 -35.379 1.00 58.53 107 THR A O 1
ATOM 838 N N . PHE A 1 108 ? 24.608 5.198 -36.163 1.00 63.69 108 PHE A N 1
ATOM 839 C CA . PHE A 1 108 ? 26.009 5.622 -36.066 1.00 63.69 108 PHE A CA 1
ATOM 840 C C . PHE A 1 108 ? 26.345 6.771 -37.021 1.00 63.69 108 PHE A C 1
ATOM 842 O O . PHE A 1 108 ? 25.767 6.796 -38.133 1.00 63.69 108 PHE A O 1
#

Radius of gyration: 19.81 Å; chains: 1; bounding box: 56×29×66 Å

pLDDT: mean 77.08, std 16.05, range [38.06, 95.69]

Secondary structure (DSSP, 8-state):
--------------PPP--PPPPPTTS--------EE-SSSS-EESSHHHHHHHHHHHH----TTGGG-S-HHHHHHHHHHHHHHS-HHHHS----------------